Protein AF-G9KVQ4-F1 (afdb_monomer_lite)

Structure (mmCIF, N/CA/C/O backbone):
data_AF-G9KVQ4-F1
#
_entry.id   AF-G9KVQ4-F1
#
loop_
_atom_site.group_PDB
_atom_site.id
_atom_site.type_symbol
_atom_site.label_atom_id
_atom_site.label_alt_id
_atom_site.label_comp_id
_atom_site.label_asym_id
_atom_site.label_entity_id
_atom_site.label_seq_id
_atom_site.pdbx_PDB_ins_code
_atom_site.Cartn_x
_atom_site.Cartn_y
_atom_site.Cartn_z
_atom_site.occupancy
_atom_site.B_iso_or_equiv
_atom_site.auth_seq_id
_atom_site.auth_comp_id
_atom_site.auth_asym_id
_atom_site.auth_atom_id
_atom_site.pdbx_PDB_model_num
ATOM 1 N N . GLU A 1 1 ? 8.930 1.870 21.287 1.00 56.69 1 GLU A N 1
ATOM 2 C CA . GLU A 1 1 ? 8.039 0.690 21.161 1.00 56.69 1 GLU A CA 1
ATOM 3 C C . GLU A 1 1 ? 6.872 0.631 22.141 1.00 56.69 1 GLU A C 1
ATOM 5 O O . GLU A 1 1 ? 5.747 0.674 21.666 1.00 56.69 1 GLU A O 1
ATOM 10 N N . LYS A 1 2 ? 7.077 0.571 23.469 1.00 58.69 2 LYS A N 1
ATOM 11 C CA . LYS A 1 2 ? 5.980 0.330 24.441 1.00 58.69 2 LYS A CA 1
ATOM 12 C C . LYS A 1 2 ? 4.774 1.279 24.323 1.00 58.69 2 LYS A C 1
ATOM 14 O O . LYS A 1 2 ? 3.640 0.824 24.355 1.00 58.69 2 LYS A O 1
ATOM 19 N N . LYS A 1 3 ? 4.999 2.584 24.124 1.00 63.09 3 LYS A N 1
ATOM 20 C CA . LYS A 1 3 ? 3.900 3.553 23.924 1.00 63.09 3 LYS A CA 1
ATOM 21 C C . LYS A 1 3 ? 3.104 3.294 22.638 1.00 63.09 3 LYS A C 1
ATOM 23 O O . LYS A 1 3 ? 1.890 3.414 22.658 1.00 63.09 3 LYS A O 1
ATOM 28 N N . LEU A 1 4 ? 3.775 2.896 21.553 1.00 61.66 4 LEU A N 1
ATOM 29 C CA . LEU A 1 4 ? 3.138 2.590 20.265 1.00 61.66 4 LEU A CA 1
ATOM 30 C C . LEU A 1 4 ? 2.227 1.355 20.375 1.00 61.66 4 LEU A C 1
ATOM 32 O O . LEU A 1 4 ? 1.135 1.340 19.822 1.00 61.66 4 LEU A O 1
ATOM 36 N N . MET A 1 5 ? 2.658 0.344 21.140 1.00 62.94 5 MET A N 1
ATOM 37 C CA . MET A 1 5 ? 1.856 -0.855 21.412 1.00 62.94 5 MET A CA 1
ATOM 38 C C . MET A 1 5 ? 0.620 -0.560 22.275 1.00 62.94 5 MET A C 1
ATOM 40 O O . MET A 1 5 ? -0.426 -1.149 22.035 1.00 62.94 5 MET A O 1
ATOM 44 N N . ASN A 1 6 ? 0.699 0.384 23.219 1.00 62.44 6 ASN A N 1
ATOM 45 C CA . ASN A 1 6 ? -0.478 0.798 23.993 1.00 62.44 6 ASN A CA 1
ATOM 46 C C . ASN A 1 6 ? -1.522 1.524 23.132 1.00 62.44 6 ASN A C 1
ATOM 48 O O . ASN A 1 6 ? -2.711 1.311 23.327 1.00 62.44 6 ASN A O 1
ATOM 52 N N . PHE A 1 7 ? -1.107 2.361 22.173 1.00 62.94 7 PHE A N 1
ATOM 53 C CA . PHE A 1 7 ? -2.060 2.993 21.249 1.00 62.94 7 PHE A CA 1
ATOM 54 C C . PHE A 1 7 ? -2.712 1.971 20.317 1.00 62.94 7 PHE A C 1
ATOM 56 O O . PHE A 1 7 ? -3.910 2.049 20.085 1.00 62.94 7 PHE A O 1
ATOM 63 N N . HIS A 1 8 ? -1.951 0.970 19.868 1.00 60.19 8 HIS A N 1
ATOM 64 C CA . HIS A 1 8 ? -2.470 -0.132 19.062 1.00 60.19 8 HIS A CA 1
ATOM 65 C C . HIS A 1 8 ? -3.589 -0.920 19.768 1.00 60.19 8 HIS A C 1
ATOM 67 O O . HIS A 1 8 ? -4.553 -1.315 19.126 1.00 60.19 8 HIS A O 1
ATOM 73 N N . GLN A 1 9 ? -3.499 -1.106 21.089 1.00 59.94 9 GLN A N 1
ATOM 74 C CA . GLN A 1 9 ? -4.535 -1.791 21.877 1.00 59.94 9 GLN A CA 1
ATOM 75 C C . GLN A 1 9 ? -5.841 -0.994 22.025 1.00 59.94 9 GLN A C 1
ATOM 77 O O . GLN A 1 9 ? -6.855 -1.576 22.393 1.00 59.94 9 GLN A O 1
ATOM 82 N N . ASN A 1 10 ? -5.819 0.312 21.747 1.00 64.06 10 ASN A N 1
ATOM 83 C CA . ASN A 1 10 ? -6.990 1.187 21.843 1.00 64.06 10 ASN A CA 1
ATOM 84 C C . ASN A 1 10 ? -7.666 1.440 20.491 1.00 64.06 10 ASN A C 1
ATOM 86 O O . ASN A 1 10 ? -8.630 2.202 20.446 1.00 64.06 10 ASN A O 1
ATOM 90 N N . LEU A 1 11 ? -7.150 0.847 19.411 1.00 68.44 11 LEU A N 1
ATOM 91 C CA . LEU A 1 11 ? -7.729 0.996 18.083 1.00 68.44 11 LEU A CA 1
ATOM 92 C C . LEU A 1 11 ? -9.118 0.357 18.056 1.00 68.44 11 LEU A C 1
ATOM 94 O O . LEU A 1 11 ? -9.294 -0.801 18.440 1.00 68.44 11 LEU A O 1
ATOM 98 N N . GLN A 1 12 ? -10.095 1.134 17.611 1.00 69.88 12 GLN A N 1
ATOM 99 C CA . GLN A 1 12 ? -11.471 0.704 17.424 1.00 69.88 12 GLN A CA 1
ATOM 100 C C . GLN A 1 12 ? -11.674 0.180 15.997 1.00 69.88 12 GLN A C 1
ATOM 102 O O . GLN A 1 12 ? -10.812 0.309 15.121 1.00 69.88 12 GLN A O 1
ATOM 107 N N . ASP A 1 13 ? -12.832 -0.426 15.743 1.00 74.56 13 ASP A N 1
ATOM 108 C CA . ASP A 1 13 ? -13.212 -0.897 14.406 1.00 74.56 13 ASP A CA 1
ATOM 109 C C . ASP A 1 13 ? -13.791 0.250 13.556 1.00 74.56 13 ASP A C 1
ATOM 111 O O . ASP A 1 13 ? -14.885 0.164 13.003 1.00 74.56 13 ASP A O 1
ATOM 115 N N . ILE A 1 14 ? -13.072 1.377 13.527 1.00 87.19 14 ILE A N 1
ATOM 116 C CA . ILE A 1 14 ? -13.356 2.534 12.673 1.00 87.19 14 ILE A CA 1
ATOM 117 C C . ILE A 1 14 ? -12.261 2.665 11.616 1.00 87.19 14 ILE A C 1
ATOM 119 O O . ILE A 1 14 ? -11.110 2.271 11.833 1.00 87.19 14 ILE A O 1
ATOM 123 N N . THR A 1 15 ? -12.611 3.221 10.460 1.00 89.12 15 THR A N 1
ATOM 124 C CA . THR A 1 15 ? -11.745 3.213 9.279 1.00 89.12 15 THR A CA 1
ATOM 125 C C . THR A 1 15 ? -10.386 3.866 9.533 1.00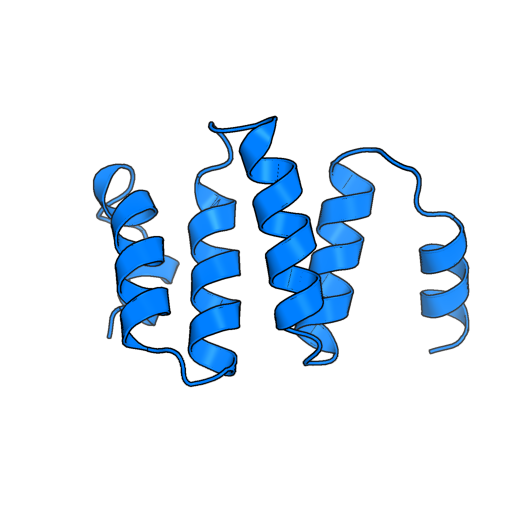 89.12 15 THR A C 1
ATOM 127 O O . THR A 1 15 ? -9.359 3.313 9.144 1.00 89.12 15 THR A O 1
ATOM 130 N N . GLU A 1 16 ? -10.344 5.001 10.226 1.00 90.88 16 GLU A N 1
ATOM 131 C CA . GLU A 1 16 ? -9.115 5.743 10.527 1.00 90.88 16 GLU A CA 1
ATOM 132 C C . GLU A 1 16 ? -8.124 4.934 11.377 1.00 90.88 16 GLU A C 1
ATOM 134 O O . GLU A 1 16 ? -6.911 4.931 11.120 1.00 90.88 16 GLU A O 1
ATOM 139 N N . ASP A 1 17 ? -8.640 4.196 12.357 1.00 91.62 17 ASP A N 1
ATOM 140 C CA . ASP A 1 17 ? -7.842 3.340 13.229 1.00 91.62 17 ASP A CA 1
ATOM 141 C C . ASP A 1 17 ? -7.294 2.135 12.454 1.00 91.62 17 ASP A C 1
ATOM 143 O O . ASP A 1 17 ? -6.116 1.786 12.586 1.00 91.62 17 ASP A O 1
ATOM 147 N N . GLN A 1 18 ? -8.101 1.547 11.566 1.00 93.94 18 GLN A N 1
ATOM 148 C CA . GLN A 1 18 ? -7.667 0.453 10.694 1.00 93.94 18 GLN A CA 1
ATOM 149 C C . GLN A 1 18 ? -6.622 0.906 9.660 1.00 93.94 18 GLN A C 1
ATOM 151 O O . GLN A 1 18 ? -5.661 0.183 9.392 1.00 93.94 18 GLN A O 1
ATOM 156 N N . LEU A 1 19 ? -6.730 2.123 9.120 1.00 95.69 19 LEU A N 1
ATOM 157 C CA . LEU A 1 19 ? -5.701 2.699 8.243 1.00 95.69 19 LEU A CA 1
ATOM 158 C C . LEU A 1 19 ? -4.373 2.907 8.982 1.00 95.69 19 LEU A C 1
ATOM 160 O O . LEU A 1 19 ? -3.296 2.617 8.445 1.00 95.69 19 LEU A O 1
ATOM 164 N N . SER A 1 20 ? -4.445 3.366 10.233 1.00 95.06 20 SER A N 1
ATOM 165 C CA . SER A 1 20 ? -3.277 3.510 11.107 1.00 95.06 20 SER A CA 1
ATOM 166 C C . SER A 1 20 ? -2.641 2.150 11.406 1.00 95.06 20 SER A C 1
ATOM 168 O O . SER A 1 20 ? -1.420 1.999 11.323 1.00 95.06 20 SER A O 1
ATOM 170 N N . LEU A 1 21 ? -3.465 1.135 11.676 1.00 94.38 21 LEU A N 1
ATOM 171 C CA . LEU A 1 21 ? -3.036 -0.243 11.889 1.00 94.38 21 LEU A CA 1
ATOM 172 C C . LEU A 1 21 ? -2.306 -0.821 10.670 1.00 94.38 21 LEU A C 1
ATOM 174 O O . LEU A 1 21 ? -1.189 -1.322 10.807 1.00 94.38 21 LEU A O 1
ATOM 178 N N . ALA A 1 22 ? -2.896 -0.709 9.479 1.00 96.88 22 ALA A N 1
ATOM 179 C CA . ALA A 1 22 ? -2.292 -1.179 8.234 1.00 96.88 22 ALA A CA 1
ATOM 180 C C . ALA A 1 22 ? -0.937 -0.504 7.968 1.00 96.88 22 ALA A C 1
ATOM 182 O O . ALA A 1 22 ? 0.038 -1.164 7.607 1.00 96.88 22 ALA A O 1
ATOM 183 N N . SER A 1 23 ? -0.839 0.799 8.248 1.00 96.06 23 SER A N 1
ATOM 184 C CA . SER A 1 23 ? 0.410 1.556 8.115 1.00 96.06 23 SER A CA 1
ATOM 185 C C . SER A 1 23 ? 1.489 1.061 9.089 1.00 96.06 23 SER A C 1
ATOM 187 O O . SER A 1 23 ? 2.653 0.930 8.709 1.00 96.06 23 SER A O 1
ATOM 189 N N . ILE A 1 24 ? 1.119 0.716 10.330 1.00 96.12 24 ILE A N 1
ATOM 190 C CA . ILE A 1 24 ? 2.038 0.103 11.307 1.00 96.12 24 ILE A CA 1
ATOM 191 C C . ILE A 1 24 ? 2.524 -1.265 10.817 1.00 96.12 24 ILE A C 1
ATOM 193 O O . ILE A 1 24 ? 3.716 -1.556 10.935 1.00 96.12 24 ILE A O 1
ATOM 197 N N . HIS A 1 25 ? 1.633 -2.094 10.264 1.00 97.44 25 HIS A N 1
ATOM 198 C CA . HIS A 1 25 ? 2.006 -3.376 9.665 1.00 97.44 25 HIS A CA 1
ATOM 199 C C . HIS A 1 25 ? 2.999 -3.184 8.513 1.00 97.44 25 HIS A C 1
ATOM 201 O O . HIS A 1 25 ? 4.072 -3.787 8.529 1.00 97.44 25 HIS A O 1
ATOM 207 N N . TYR A 1 26 ? 2.722 -2.256 7.594 1.00 98.12 26 TYR A N 1
ATOM 208 C CA . TYR A 1 26 ? 3.634 -1.918 6.500 1.00 98.12 26 TYR A CA 1
ATOM 209 C C . TYR A 1 26 ? 5.020 -1.480 7.005 1.00 98.12 26 TYR A C 1
ATOM 211 O O . TYR A 1 26 ? 6.043 -1.977 6.535 1.00 98.12 26 TYR A O 1
ATOM 219 N N . MET A 1 27 ? 5.076 -0.590 8.003 1.00 97.31 27 MET A N 1
ATOM 220 C CA . MET A 1 27 ? 6.340 -0.106 8.578 1.00 97.31 27 MET A CA 1
ATOM 221 C C . MET A 1 27 ? 7.154 -1.198 9.284 1.00 97.31 27 MET A C 1
ATOM 223 O O . ME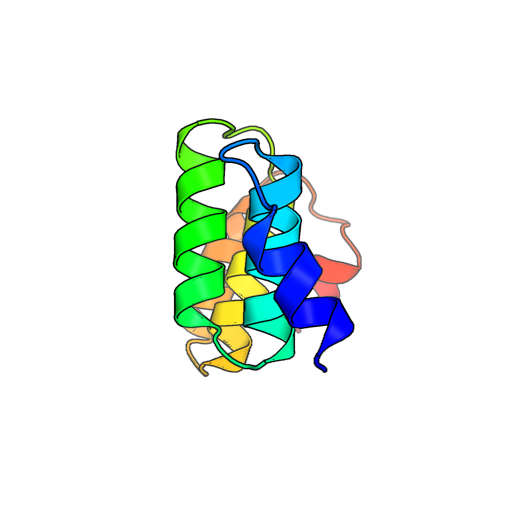T A 1 27 ? 8.365 -1.052 9.440 1.00 97.31 27 MET A O 1
ATOM 227 N N . ARG A 1 28 ? 6.503 -2.277 9.728 1.00 97.06 28 ARG A N 1
ATOM 228 C CA . ARG A 1 28 ? 7.134 -3.444 10.362 1.00 97.06 28 ARG A CA 1
ATOM 229 C C . ARG A 1 28 ? 7.435 -4.573 9.377 1.00 97.06 28 ARG A C 1
ATOM 231 O O . ARG A 1 28 ? 7.807 -5.659 9.806 1.00 97.06 28 ARG A O 1
ATOM 238 N N . SER A 1 29 ? 7.266 -4.324 8.080 1.00 97.88 29 SER A N 1
ATOM 239 C CA . SER A 1 29 ? 7.401 -5.322 7.016 1.00 97.88 29 SER A CA 1
ATOM 240 C C . SER A 1 29 ? 6.385 -6.470 7.083 1.00 97.88 29 SER A C 1
ATOM 242 O O . SER A 1 29 ? 6.564 -7.500 6.440 1.00 97.88 29 SER A O 1
ATOM 244 N N . HIS A 1 30 ? 5.290 -6.287 7.822 1.00 98.19 30 HIS A N 1
ATOM 245 C CA . HIS A 1 30 ? 4.142 -7.196 7.869 1.00 98.19 30 HIS A CA 1
ATOM 246 C C . HIS A 1 30 ? 3.196 -6.873 6.701 1.00 98.19 30 HIS A C 1
ATOM 248 O O . HIS A 1 30 ? 2.088 -6.362 6.876 1.00 98.19 30 HIS A O 1
ATOM 254 N N . TYR A 1 31 ? 3.694 -7.039 5.474 1.00 98.50 31 TYR A N 1
ATOM 255 C CA . TYR A 1 31 ? 3.021 -6.534 4.275 1.00 98.50 31 TYR A CA 1
ATOM 256 C C . TYR A 1 31 ? 1.721 -7.275 3.961 1.00 98.50 31 TYR A C 1
ATOM 258 O O . TYR A 1 31 ? 0.781 -6.648 3.479 1.00 98.50 31 TYR A O 1
ATOM 266 N N . GLN A 1 32 ? 1.639 -8.575 4.256 1.00 98.44 32 GLN A N 1
ATOM 267 C CA . GLN A 1 32 ? 0.424 -9.352 4.011 1.00 98.44 32 GLN A CA 1
ATOM 268 C C . GLN A 1 32 ? -0.721 -8.872 4.910 1.00 98.44 32 GLN A C 1
ATOM 270 O O . GLN A 1 32 ? -1.822 -8.624 4.430 1.00 98.44 32 GLN A O 1
ATOM 275 N N . GLU A 1 33 ? -0.441 -8.631 6.189 1.00 98.19 33 GLU A N 1
ATOM 276 C CA . GLU A 1 33 ? -1.421 -8.100 7.134 1.00 98.19 33 GLU A CA 1
ATOM 277 C C . GLU A 1 33 ? -1.866 -6.681 6.755 1.00 98.19 33 GLU A C 1
ATOM 279 O O . GLU A 1 33 ? -3.047 -6.350 6.861 1.00 98.19 33 GLU A O 1
ATOM 284 N N . ALA A 1 34 ? -0.947 -5.844 6.259 1.00 98.62 34 ALA A N 1
ATOM 285 C CA . ALA A 1 34 ? -1.302 -4.528 5.731 1.00 98.62 34 ALA A CA 1
ATOM 286 C C . ALA A 1 34 ? -2.243 -4.637 4.515 1.00 98.62 34 ALA A C 1
ATOM 288 O O . ALA A 1 34 ? -3.253 -3.933 4.459 1.00 98.62 34 ALA A O 1
ATOM 289 N N . ILE A 1 35 ? -1.948 -5.542 3.569 1.00 98.62 35 ILE A N 1
ATOM 290 C CA . ILE A 1 35 ? -2.790 -5.805 2.390 1.00 98.62 35 ILE A CA 1
ATOM 291 C C . ILE A 1 35 ? -4.198 -6.214 2.810 1.00 98.62 35 ILE A C 1
ATOM 293 O O . ILE A 1 35 ? -5.167 -5.668 2.279 1.00 98.62 35 ILE A O 1
ATOM 297 N N . ASP A 1 36 ? -4.318 -7.150 3.749 1.00 98.19 36 ASP A N 1
ATOM 298 C CA . ASP A 1 36 ? -5.609 -7.688 4.174 1.00 98.19 36 ASP A CA 1
ATOM 299 C C . ASP A 1 36 ? -6.500 -6.586 4.766 1.00 98.19 36 ASP A C 1
ATOM 301 O O . ASP A 1 36 ? -7.684 -6.486 4.432 1.00 98.19 36 ASP A O 1
ATOM 305 N N . ILE A 1 37 ? -5.920 -5.687 5.570 1.00 97.69 37 ILE A N 1
ATOM 306 C CA . ILE A 1 37 ? -6.650 -4.550 6.141 1.00 97.69 37 ILE A CA 1
ATOM 307 C C . ILE A 1 37 ? -7.054 -3.548 5.054 1.00 97.69 37 ILE A C 1
ATOM 309 O O . ILE A 1 37 ? -8.224 -3.161 4.997 1.00 97.69 37 ILE A O 1
ATOM 313 N N . TYR A 1 38 ? -6.133 -3.144 4.172 1.00 98.31 38 TYR A N 1
ATOM 314 C CA . TYR A 1 38 ? -6.450 -2.194 3.100 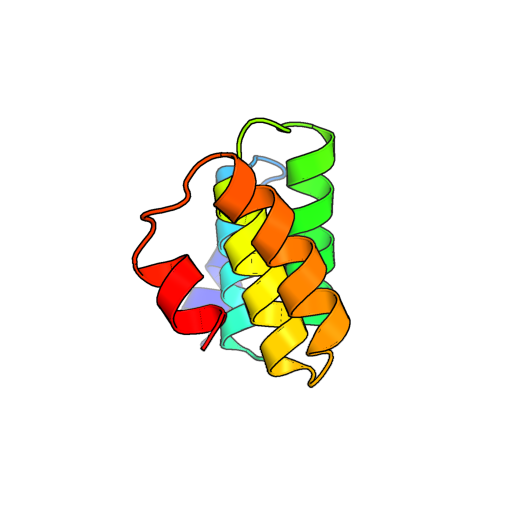1.00 98.31 38 TYR A CA 1
ATOM 315 C C . TYR A 1 38 ? -7.527 -2.730 2.151 1.00 98.31 38 TYR A C 1
ATOM 317 O O . TYR A 1 38 ? -8.449 -1.997 1.792 1.00 98.31 38 TYR A O 1
ATOM 325 N N . LYS A 1 39 ? -7.454 -4.014 1.775 1.00 97.19 39 LYS A N 1
ATOM 326 C CA . LYS A 1 39 ? -8.467 -4.656 0.928 1.00 97.19 39 LYS A CA 1
ATOM 327 C C . LYS A 1 39 ? -9.822 -4.733 1.614 1.00 97.19 39 LYS A C 1
ATOM 329 O O . LYS A 1 39 ? -10.826 -4.484 0.957 1.00 97.19 39 LYS A O 1
ATOM 334 N N . ARG A 1 40 ? -9.864 -5.032 2.915 1.00 96.69 40 ARG A N 1
ATOM 335 C CA . ARG A 1 40 ? -11.116 -5.027 3.682 1.00 96.69 40 ARG A CA 1
ATOM 336 C C . ARG A 1 40 ? -11.771 -3.645 3.676 1.00 96.69 40 ARG A C 1
ATOM 338 O O . ARG A 1 40 ? -12.949 -3.558 3.366 1.00 96.69 40 ARG A O 1
ATOM 345 N N . ILE A 1 41 ? -11.009 -2.572 3.910 1.00 96.19 41 ILE A N 1
ATOM 346 C CA . ILE A 1 41 ? -11.538 -1.195 3.852 1.00 96.19 41 ILE A CA 1
ATOM 347 C C . ILE A 1 41 ? -12.076 -0.863 2.450 1.00 96.19 41 ILE A C 1
ATOM 349 O O . ILE A 1 41 ? -13.133 -0.244 2.329 1.00 96.19 41 ILE A O 1
ATOM 353 N N . LEU A 1 42 ? -11.379 -1.296 1.393 1.00 96.00 42 LEU A N 1
ATOM 354 C CA . LEU A 1 42 ? -11.799 -1.096 0.000 1.00 96.00 42 LEU A CA 1
ATOM 355 C C . LEU A 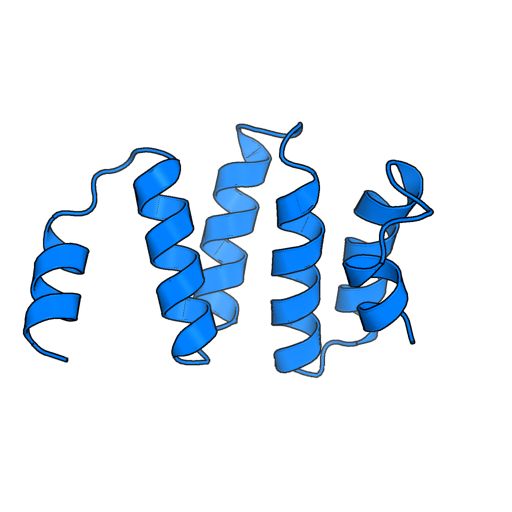1 42 ? -13.104 -1.815 -0.370 1.00 96.00 42 LEU A C 1
ATOM 357 O O . LEU A 1 42 ? -13.786 -1.368 -1.294 1.00 96.00 42 LEU A O 1
ATOM 361 N N . LEU A 1 43 ? -13.455 -2.920 0.300 1.00 94.62 43 LEU A N 1
ATOM 362 C CA . LEU A 1 43 ? -14.727 -3.609 0.048 1.00 94.62 43 LEU A CA 1
ATOM 363 C C . LEU A 1 43 ? -15.919 -2.713 0.391 1.00 94.62 43 LEU A C 1
ATOM 365 O O . LEU A 1 43 ? -16.885 -2.686 -0.375 1.00 94.62 43 LEU A O 1
ATOM 369 N N . ASP A 1 44 ? -15.800 -1.957 1.484 1.00 92.88 44 ASP A N 1
ATOM 370 C CA . ASP A 1 44 ? -16.855 -1.084 1.998 1.00 92.88 44 ASP A CA 1
ATOM 371 C C . ASP A 1 44 ? -16.759 0.354 1.452 1.00 92.88 44 ASP A C 1
ATOM 373 O O . ASP A 1 44 ? -17.777 1.029 1.339 1.00 92.88 44 ASP A O 1
ATOM 377 N N . ASN A 1 45 ? -15.559 0.808 1.059 1.00 93.56 45 ASN A N 1
ATOM 378 C CA . ASN A 1 45 ? -15.275 2.185 0.620 1.00 93.56 45 ASN A CA 1
ATOM 379 C C . ASN A 1 45 ? -14.533 2.185 -0.727 1.00 93.56 45 ASN A C 1
ATOM 381 O O . ASN A 1 45 ? -13.334 2.477 -0.817 1.00 93.56 45 ASN A O 1
ATOM 385 N N . ARG A 1 46 ? -15.231 1.805 -1.802 1.00 93.56 46 ARG A N 1
ATOM 386 C CA . ARG A 1 46 ? -14.629 1.624 -3.141 1.00 93.56 46 ARG A CA 1
ATOM 387 C C . ARG A 1 46 ? -14.034 2.904 -3.727 1.00 93.56 46 ARG A C 1
ATOM 389 O O . ARG A 1 46 ? -13.175 2.842 -4.604 1.00 93.56 46 ARG A O 1
ATOM 396 N N . GLU A 1 47 ? -14.477 4.056 -3.249 1.00 94.88 47 GLU A N 1
ATOM 397 C CA . GLU A 1 47 ? -13.997 5.379 -3.625 1.00 94.88 47 GLU A CA 1
ATOM 398 C C . GLU A 1 47 ? -12.629 5.732 -3.020 1.00 94.88 47 GLU A C 1
ATOM 400 O O . GLU A 1 47 ? -12.006 6.705 -3.449 1.00 94.88 47 GLU A O 1
ATOM 405 N N . TYR A 1 48 ? -12.104 4.941 -2.074 1.00 96.81 48 TYR A N 1
ATOM 406 C CA . TYR A 1 48 ? -10.782 5.156 -1.471 1.00 96.81 48 TYR A CA 1
ATOM 407 C C . TYR A 1 48 ? -9.658 4.669 -2.390 1.00 96.81 48 TYR A C 1
ATOM 409 O O . TYR A 1 48 ? -8.821 3.840 -2.032 1.00 96.81 48 TYR A O 1
ATOM 417 N N . LEU A 1 49 ? -9.616 5.223 -3.600 1.00 96.44 49 LEU A N 1
ATOM 418 C CA . LEU A 1 49 ? -8.748 4.786 -4.690 1.00 96.44 49 LEU A CA 1
ATOM 419 C C . LEU A 1 49 ? -7.269 4.729 -4.288 1.00 96.44 49 LEU A C 1
ATOM 421 O O . LEU A 1 49 ? -6.566 3.811 -4.711 1.00 96.44 49 LEU A O 1
ATOM 425 N N . ALA A 1 50 ? -6.809 5.658 -3.442 1.00 96.69 50 ALA A N 1
ATOM 426 C CA . ALA A 1 50 ? -5.429 5.711 -2.957 1.00 96.69 50 ALA A CA 1
ATOM 427 C C . ALA A 1 50 ? -4.986 4.430 -2.223 1.00 96.69 50 ALA A C 1
ATOM 429 O O . ALA A 1 50 ? -3.799 4.107 -2.237 1.00 96.69 50 ALA A O 1
ATOM 430 N N . LEU A 1 51 ? -5.912 3.656 -1.642 1.00 97.88 51 LEU A N 1
ATOM 431 C CA . LEU A 1 51 ? -5.588 2.371 -1.014 1.00 97.88 51 LEU A CA 1
ATOM 432 C C . LEU A 1 51 ? -5.040 1.348 -2.008 1.00 97.88 51 LEU A C 1
ATOM 434 O O . LEU A 1 51 ? -4.205 0.536 -1.622 1.00 97.88 51 LEU A O 1
ATOM 438 N N . ASN A 1 52 ? -5.402 1.430 -3.291 1.00 98.19 52 ASN A N 1
ATOM 439 C CA . ASN A 1 52 ? -4.789 0.587 -4.319 1.00 98.19 52 ASN A CA 1
ATOM 440 C C . ASN A 1 52 ? -3.285 0.876 -4.467 1.00 98.19 52 ASN A C 1
ATOM 442 O O . ASN A 1 52 ? -2.509 -0.055 -4.651 1.00 98.19 52 ASN A O 1
ATOM 446 N N . VAL A 1 53 ? -2.836 2.129 -4.300 1.00 98.38 53 VAL A N 1
ATOM 447 C CA . VAL A 1 53 ? -1.397 2.462 -4.298 1.00 98.38 53 VAL A CA 1
ATOM 448 C C . VAL A 1 53 ? -0.697 1.825 -3.097 1.00 98.38 53 VAL A C 1
ATOM 450 O O . VAL A 1 53 ? 0.376 1.246 -3.248 1.00 98.38 53 VAL A O 1
ATOM 453 N N . TYR A 1 54 ? -1.307 1.872 -1.909 1.00 98.38 54 TYR A N 1
ATOM 454 C CA . TYR A 1 54 ? -0.741 1.242 -0.712 1.00 98.38 54 TYR A CA 1
ATOM 455 C C . TYR A 1 54 ? -0.698 -0.290 -0.814 1.00 98.38 54 TYR A C 1
ATOM 457 O O . TYR A 1 54 ? 0.308 -0.898 -0.447 1.00 98.38 54 TYR A O 1
ATOM 465 N N . VAL A 1 55 ? -1.733 -0.924 -1.374 1.00 98.62 55 VAL A N 1
ATOM 466 C CA . VAL A 1 55 ? -1.735 -2.369 -1.662 1.00 98.62 55 VAL A CA 1
ATOM 467 C C . VAL A 1 55 ? -0.655 -2.717 -2.691 1.00 98.62 55 VAL A C 1
ATOM 469 O O . VAL A 1 55 ? 0.097 -3.668 -2.481 1.00 98.62 55 VAL A O 1
ATOM 472 N N . ALA A 1 56 ? -0.515 -1.926 -3.759 1.00 98.56 56 ALA A N 1
ATOM 473 C CA . ALA A 1 56 ? 0.538 -2.114 -4.754 1.00 98.56 56 ALA A CA 1
ATOM 474 C C . ALA A 1 56 ? 1.941 -1.989 -4.137 1.00 98.56 56 ALA A C 1
ATOM 476 O O . ALA A 1 56 ? 2.803 -2.818 -4.429 1.00 98.56 56 ALA A O 1
ATOM 477 N N . LEU A 1 57 ? 2.167 -1.026 -3.234 1.00 98.38 57 LEU A N 1
ATOM 478 C CA . LEU A 1 57 ? 3.427 -0.897 -2.491 1.00 98.38 57 LEU A CA 1
ATOM 479 C C . LEU A 1 57 ? 3.730 -2.146 -1.660 1.00 98.38 57 LEU A C 1
ATOM 481 O O . LEU A 1 57 ? 4.867 -2.611 -1.654 1.00 98.38 57 LEU A O 1
ATOM 485 N N . CYS A 1 58 ? 2.731 -2.705 -0.975 1.00 98.69 58 CYS A N 1
ATOM 486 C CA . CYS A 1 58 ? 2.909 -3.934 -0.205 1.00 98.69 58 CYS A CA 1
ATOM 487 C C . CYS A 1 58 ? 3.295 -5.111 -1.110 1.00 98.69 58 CYS A C 1
ATOM 489 O O . CYS A 1 58 ? 4.243 -5.828 -0.801 1.00 98.69 58 CYS A O 1
ATOM 491 N N . TYR A 1 59 ? 2.616 -5.279 -2.250 1.00 98.75 59 TYR A N 1
ATOM 492 C CA . TYR A 1 59 ? 2.960 -6.321 -3.219 1.00 98.75 59 TYR A CA 1
ATOM 493 C C . TYR A 1 59 ? 4.360 -6.151 -3.801 1.00 98.75 59 TYR A C 1
ATOM 495 O O . TYR A 1 59 ? 5.098 -7.127 -3.898 1.00 98.75 59 TYR A O 1
ATOM 503 N N . TYR A 1 60 ? 4.759 -4.916 -4.107 1.00 98.38 60 TYR A N 1
ATOM 504 C CA . TYR A 1 60 ? 6.116 -4.614 -4.553 1.00 98.38 60 TYR A CA 1
ATOM 505 C C . TYR A 1 60 ? 7.152 -5.021 -3.496 1.00 98.38 60 TYR A C 1
ATOM 507 O O . TYR A 1 60 ? 8.166 -5.630 -3.814 1.00 98.38 60 TYR A O 1
ATOM 515 N N . LYS A 1 61 ? 6.891 -4.722 -2.217 1.00 98.31 61 LYS A N 1
ATOM 516 C CA . LYS A 1 61 ? 7.779 -5.094 -1.103 1.00 98.31 61 LYS A CA 1
ATOM 517 C C . LYS A 1 61 ? 7.855 -6.600 -0.831 1.00 98.31 61 LYS A C 1
ATOM 519 O O . LYS A 1 61 ? 8.791 -7.024 -0.162 1.00 98.31 61 LYS A O 1
ATOM 524 N N . LEU A 1 62 ? 6.897 -7.374 -1.334 1.00 98.31 62 LEU A N 1
ATOM 525 C CA . LEU A 1 62 ? 6.873 -8.839 -1.296 1.00 98.31 62 LEU A CA 1
ATOM 526 C C . LEU A 1 62 ? 7.439 -9.481 -2.576 1.00 98.31 62 LEU A C 1
ATOM 528 O O . LEU A 1 62 ? 7.301 -10.688 -2.752 1.00 98.31 62 LEU A O 1
ATOM 532 N N . ASP A 1 63 ? 8.027 -8.688 -3.478 1.00 98.31 63 ASP A N 1
ATOM 533 C CA . ASP A 1 63 ? 8.529 -9.120 -4.789 1.00 98.31 63 ASP A CA 1
ATOM 534 C C . ASP A 1 63 ? 7.441 -9.657 -5.749 1.00 98.31 63 ASP A C 1
ATOM 536 O O . ASP A 1 63 ? 7.737 -10.278 -6.771 1.00 98.31 63 ASP A O 1
ATOM 540 N N . TYR A 1 64 ? 6.158 -9.384 -5.478 1.00 98.44 64 TYR A N 1
ATOM 541 C CA . TYR A 1 64 ? 5.033 -9.712 -6.365 1.00 98.44 64 TYR A CA 1
ATOM 542 C C . TYR A 1 64 ? 4.787 -8.574 -7.359 1.00 98.44 64 TYR A C 1
ATOM 544 O O . TYR A 1 64 ? 3.752 -7.903 -7.333 1.00 98.44 64 TYR A 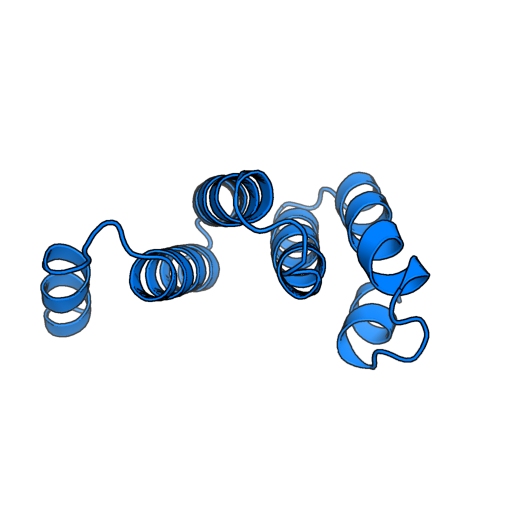O 1
ATOM 552 N N . TYR A 1 65 ? 5.774 -8.336 -8.223 1.00 97.88 65 TYR A N 1
ATOM 553 C CA . TYR A 1 65 ? 5.808 -7.185 -9.128 1.00 97.88 65 TYR A CA 1
ATOM 554 C C . TYR A 1 65 ? 4.631 -7.148 -10.109 1.00 97.88 65 TYR A C 1
ATOM 556 O O . TYR A 1 65 ? 3.999 -6.102 -10.239 1.00 97.88 65 TYR A O 1
ATOM 564 N N . ASP A 1 66 ? 4.270 -8.277 -10.725 1.00 98.12 66 ASP A N 1
ATOM 565 C CA . ASP A 1 66 ? 3.151 -8.331 -11.679 1.00 98.12 66 ASP A CA 1
ATOM 566 C C . ASP A 1 66 ? 1.829 -7.926 -11.007 1.00 98.12 66 ASP A C 1
ATOM 568 O O . ASP A 1 66 ? 1.124 -7.031 -11.472 1.00 98.12 66 ASP A O 1
ATOM 572 N N . VAL A 1 67 ? 1.552 -8.504 -9.833 1.00 98.25 67 VAL A N 1
ATOM 573 C CA . VAL A 1 67 ? 0.352 -8.199 -9.037 1.00 98.25 67 VAL A CA 1
ATOM 574 C C . VAL A 1 67 ? 0.359 -6.741 -8.570 1.00 98.25 67 VAL A C 1
ATOM 576 O O . VAL A 1 67 ? -0.678 -6.079 -8.573 1.00 98.25 67 VAL A O 1
ATOM 579 N N . SER A 1 68 ? 1.525 -6.213 -8.187 1.00 98.62 68 SER A N 1
ATOM 580 C CA . SER A 1 68 ? 1.680 -4.801 -7.828 1.00 98.62 68 SER A CA 1
ATOM 581 C C . SER A 1 68 ? 1.258 -3.882 -8.979 1.00 98.62 68 SER A C 1
ATOM 583 O O . SER A 1 68 ? 0.453 -2.973 -8.767 1.00 98.62 68 SER A O 1
ATOM 585 N N . GLN A 1 69 ? 1.732 -4.151 -10.201 1.00 98.38 69 GLN A N 1
ATOM 586 C CA . GLN A 1 69 ? 1.413 -3.341 -11.378 1.00 98.38 69 GLN A CA 1
ATOM 587 C C . GLN A 1 69 ? -0.061 -3.453 -11.789 1.00 98.38 69 GLN A C 1
ATOM 589 O O . GLN A 1 69 ? -0.666 -2.441 -12.147 1.00 98.38 69 GLN A O 1
ATOM 594 N N . GLU A 1 70 ? -0.672 -4.637 -11.687 1.00 98.19 70 GLU A N 1
ATOM 595 C CA . GLU A 1 70 ? -2.108 -4.819 -11.944 1.00 98.19 70 GLU A CA 1
ATOM 596 C C . GLU A 1 70 ? -2.970 -3.980 -10.993 1.00 98.19 70 GLU A C 1
ATOM 598 O O . GLU A 1 70 ? -3.872 -3.263 -11.432 1.00 98.19 70 GLU A O 1
ATOM 603 N N . VAL A 1 71 ? -2.667 -4.013 -9.692 1.00 98.00 71 VAL A N 1
ATOM 604 C CA . VAL A 1 71 ? -3.391 -3.210 -8.695 1.00 98.00 71 VAL A CA 1
ATOM 605 C C . VAL A 1 71 ? -3.151 -1.715 -8.921 1.00 98.00 71 VAL A C 1
ATOM 607 O O . VAL A 1 71 ? -4.087 -0.915 -8.864 1.00 98.00 71 VAL A O 1
ATOM 610 N N . LEU A 1 72 ? -1.911 -1.320 -9.219 1.00 98.12 72 LEU A N 1
ATOM 611 C CA . LEU A 1 72 ? -1.555 0.073 -9.480 1.00 98.12 72 LEU A CA 1
ATOM 612 C C . LEU A 1 72 ? -2.268 0.634 -10.720 1.00 98.12 72 LEU A C 1
ATOM 614 O O . LEU A 1 72 ? -2.654 1.806 -10.735 1.00 98.12 72 LEU A O 1
ATOM 618 N N . ALA A 1 73 ? -2.496 -0.200 -11.738 1.00 97.81 73 ALA A N 1
ATOM 619 C CA . ALA A 1 73 ? -3.218 0.181 -12.946 1.00 97.81 73 ALA A CA 1
ATOM 620 C C . ALA A 1 73 ? -4.666 0.607 -12.655 1.00 97.81 73 ALA A C 1
ATOM 622 O O . ALA A 1 73 ? -5.143 1.555 -13.276 1.00 97.81 73 ALA A O 1
ATOM 623 N N . VAL A 1 74 ? -5.342 -0.015 -11.679 1.00 96.31 74 VAL A N 1
ATOM 624 C CA . VAL A 1 74 ? -6.700 0.384 -11.256 1.00 96.31 74 VAL A CA 1
ATOM 625 C C . VAL A 1 74 ? -6.720 1.840 -10.786 1.00 96.31 74 VAL A C 1
ATOM 627 O O . VAL A 1 74 ? -7.614 2.604 -11.146 1.00 96.31 74 VAL A O 1
ATOM 630 N N . TYR A 1 75 ? -5.707 2.251 -10.021 1.00 97.94 75 TYR A N 1
ATOM 631 C CA . TYR A 1 75 ? -5.575 3.632 -9.563 1.00 97.94 75 TYR A CA 1
ATOM 632 C C . TYR A 1 75 ? -5.203 4.591 -10.705 1.00 97.94 75 TYR A C 1
ATOM 634 O O . TYR A 1 75 ? -5.821 5.646 -10.848 1.00 97.94 75 TYR A O 1
ATOM 642 N N . LEU A 1 76 ? -4.241 4.215 -11.554 1.00 97.81 76 LEU A N 1
ATOM 643 C CA . LEU A 1 76 ? -3.786 5.039 -12.682 1.00 97.81 76 LEU A CA 1
ATOM 644 C C . LEU A 1 76 ? -4.860 5.252 -13.759 1.00 97.81 76 LEU A C 1
ATOM 646 O O . LEU A 1 76 ? -4.835 6.278 -14.431 1.00 97.81 76 LEU A O 1
ATOM 650 N N . GLN A 1 77 ? -5.818 4.334 -13.915 1.00 97.25 77 GLN A N 1
ATOM 651 C CA . GLN A 1 77 ? -6.974 4.547 -14.796 1.00 97.25 77 GLN A CA 1
ATOM 652 C C . GLN A 1 77 ? -7.812 5.761 -14.376 1.00 97.25 77 GLN A C 1
ATOM 654 O O . GLN A 1 77 ? -8.405 6.415 -15.228 1.00 97.25 77 GLN A O 1
ATOM 659 N N . GLN A 1 78 ? -7.864 6.054 -13.074 1.00 97.44 78 GLN A N 1
ATOM 660 C CA . GLN A 1 78 ? -8.624 7.176 -12.523 1.00 97.44 78 GLN A CA 1
ATOM 661 C C . GLN A 1 78 ? -7.753 8.426 -12.347 1.00 97.44 78 GLN A C 1
ATOM 663 O O . GLN A 1 78 ? -8.227 9.542 -12.544 1.00 97.44 78 GLN A O 1
ATOM 668 N N . ILE A 1 79 ? -6.483 8.247 -11.965 1.00 97.38 79 ILE A N 1
ATOM 669 C CA . ILE A 1 79 ? -5.549 9.335 -11.646 1.00 97.38 79 ILE A CA 1
ATOM 670 C C . ILE A 1 79 ? -4.214 9.108 -12.385 1.00 97.38 79 ILE A C 1
ATOM 672 O O . ILE A 1 79 ? -3.218 8.727 -11.761 1.00 97.38 79 ILE A O 1
ATOM 676 N N . PRO A 1 80 ? -4.171 9.321 -13.715 1.00 97.19 80 PRO A N 1
ATOM 677 C CA . PRO A 1 80 ? -3.021 8.960 -14.552 1.00 97.19 80 PRO A CA 1
ATOM 678 C C . PRO A 1 80 ? -1.750 9.768 -14.254 1.00 97.19 80 PRO A C 1
ATOM 680 O O . PRO A 1 80 ? -0.649 9.242 -14.406 1.00 97.19 80 PRO A O 1
ATOM 683 N N . ASP A 1 81 ? -1.890 11.004 -13.771 1.00 96.62 81 ASP A N 1
ATOM 684 C CA . ASP A 1 81 ? -0.769 11.926 -13.522 1.00 96.62 81 ASP A CA 1
ATOM 685 C C . ASP A 1 81 ? -0.248 11.875 -12.073 1.00 96.62 81 ASP A C 1
ATOM 687 O O . ASP A 1 81 ? 0.510 12.740 -11.629 1.00 96.62 81 ASP A O 1
ATOM 691 N N . SER A 1 82 ? -0.666 10.873 -11.294 1.00 97.50 82 SER A N 1
ATOM 692 C CA . SER A 1 82 ? -0.241 10.740 -9.902 1.00 97.50 82 SER A CA 1
ATOM 693 C C . SER A 1 82 ? 1.248 10.411 -9.805 1.00 97.50 82 SER A C 1
ATOM 695 O O . SER A 1 82 ? 1.695 9.327 -10.181 1.00 97.50 82 SER A O 1
ATOM 697 N N . THR A 1 83 ? 2.023 11.338 -9.243 1.00 96.31 83 THR A N 1
ATOM 698 C CA . THR A 1 83 ? 3.486 11.232 -9.152 1.00 96.31 83 THR A CA 1
ATOM 699 C C . THR A 1 83 ? 3.944 10.011 -8.357 1.00 96.31 83 THR A C 1
ATOM 701 O O . THR A 1 83 ? 4.897 9.348 -8.757 1.00 96.31 83 THR A O 1
ATOM 704 N N . ILE A 1 84 ? 3.246 9.663 -7.271 1.00 95.75 84 ILE A N 1
ATOM 705 C CA . ILE A 1 84 ? 3.564 8.470 -6.474 1.00 95.75 84 ILE A CA 1
ATOM 706 C C . ILE A 1 84 ? 3.317 7.179 -7.262 1.00 95.75 84 ILE A C 1
ATOM 708 O O . ILE A 1 84 ? 4.140 6.266 -7.211 1.00 95.75 84 ILE A O 1
ATOM 712 N N . ALA A 1 85 ? 2.218 7.110 -8.016 1.00 96.75 85 ALA A N 1
ATOM 713 C CA . ALA A 1 85 ? 1.884 5.921 -8.788 1.00 96.75 85 ALA A CA 1
ATOM 714 C C . ALA A 1 85 ? 2.814 5.762 -9.994 1.00 96.75 85 ALA A C 1
ATOM 716 O O . ALA A 1 85 ? 3.303 4.668 -10.249 1.00 96.75 85 ALA A O 1
ATOM 717 N N . LEU A 1 86 ? 3.139 6.853 -10.688 1.00 97.50 86 LEU A N 1
ATOM 718 C CA . LEU A 1 86 ? 4.119 6.825 -11.773 1.00 97.50 86 LEU A CA 1
ATOM 719 C C . LEU A 1 86 ? 5.518 6.431 -11.279 1.00 97.50 86 LEU A C 1
ATOM 721 O O . LEU A 1 86 ? 6.206 5.685 -11.968 1.00 97.50 86 LEU A O 1
ATOM 725 N N . ASN A 1 87 ? 5.915 6.861 -10.077 1.00 96.75 87 ASN A N 1
ATOM 726 C CA . ASN A 1 87 ? 7.185 6.452 -9.476 1.00 96.75 87 ASN A CA 1
ATOM 727 C C . ASN A 1 87 ? 7.220 4.959 -9.109 1.00 96.75 87 ASN A C 1
ATOM 729 O O . ASN A 1 87 ? 8.269 4.344 -9.216 1.00 96.75 87 ASN A O 1
ATOM 733 N N . LEU A 1 88 ? 6.100 4.375 -8.666 1.00 96.00 88 LEU A N 1
ATOM 734 C CA . LEU A 1 88 ? 6.016 2.938 -8.365 1.00 96.00 88 LEU A CA 1
ATOM 735 C C . LEU A 1 88 ? 5.905 2.061 -9.627 1.00 96.00 88 LEU A C 1
ATOM 737 O O . LEU A 1 88 ? 6.202 0.870 -9.589 1.00 96.00 88 LEU A O 1
ATOM 741 N N . LYS A 1 89 ? 5.438 2.635 -10.737 1.00 93.69 89 LYS A N 1
ATOM 742 C CA . LYS A 1 89 ? 5.343 1.951 -12.030 1.00 93.69 89 LYS A CA 1
ATOM 743 C C . LYS A 1 89 ? 6.711 1.746 -12.701 1.00 93.69 89 LYS A C 1
ATOM 745 O O . LYS A 1 89 ? 6.834 0.834 -13.516 1.00 93.69 89 LYS A O 1
ATOM 750 N N . ALA A 1 90 ? 7.669 2.635 -12.426 1.00 76.19 90 ALA A N 1
ATOM 751 C CA . ALA A 1 90 ? 9.007 2.652 -13.026 1.00 76.19 90 ALA A CA 1
ATOM 752 C C . ALA A 1 90 ? 9.887 1.498 -12.528 1.00 76.19 90 ALA A C 1
ATOM 754 O O . ALA A 1 90 ? 10.642 0.966 -13.373 1.00 76.19 90 ALA A O 1
#

Organism: Mustela putorius furo (NCBI:txid9669)

InterPro domains:
  IPR011990 Tetratricopeptide-like helical domain superfamily [G3DSA:1.25.40.10] (2-89)
  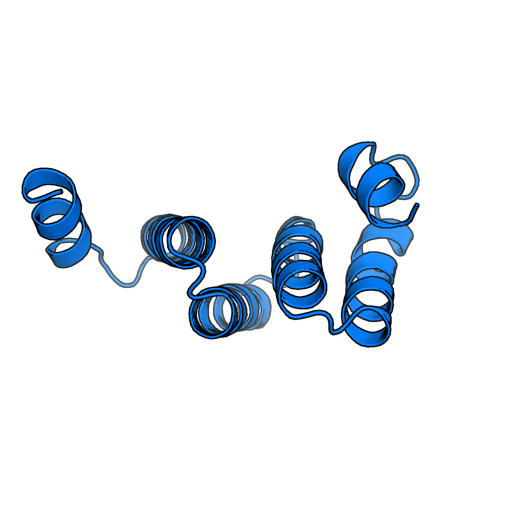IPR011990 Tetratricopeptide-like helical domain superfamily [SSF48452] (17-90)
  IPR030511 Tetratricopeptide repeat protein 26 [PTHR14781] (1-90)

Radius of gyration: 13.66 Å; chains: 1; bounding box: 26×22×39 Å

Sequence (90 aa):
EKKLMNFHQNLQDITEDQLSLASIHYMRSHYQEAIDIYKRILLDNREYLALNVYVALCYYKLDYYDVSQEVLAVYLQQIPDSTIALNLKA

Foldseek 3Di:
DVVVVVVLVVQDPDLVSLQVVLVVCVVVLVLVSSLVSLVVSCVVVVVPLCSLQSNLVSCVSVVVNVVSLVSLVSSCVVVVPDPSSVVSND

pLDDT: mean 91.73, std 12.1, range [56.69, 98.75]

Secondary structure (DSSP, 8-state):
-HHHHHHHTT--SSHHHHHHHHHHHHHTT-HHHHHHHHHHHHHH-TT-THHHHHHHHHHHHTT-HHHHHHHHHHHHHH-TT-HHHHHHH-